Protein AF-A0A2D4K6D9-F1 (afdb_monomer_lite)

Sequence (149 aa):
YIEASKNKVSLASAAKQRVIDKTSALALLEAQVATGFIIDPITGKKFSVDESVISGLVDYEWKTRLLEAEKAVLGYLFSGKKLSVYQAVESRILERQKGKNILETQIATGGVIDPVRSVRIPPEIAVELGLLNNTMLKYLHEPSSNKKS

Secondary structure (DSSP, 8-state):
----------HHHHHHTTSS-HHHHHHHHHHHHTTT-EE-TTT--EE-HHHHHHTTSS-GGGHHHHHHHHHHHH-EEETTEEEPHHHHHHTTSS-HHHHHHHHHHHHHTTSEEETTTTEEE-HHHHHHTTSS-HHHHHHHHS-------

Structure (mmCIF, N/CA/C/O backbone):
data_AF-A0A2D4K6D9-F1
#
_entry.id   AF-A0A2D4K6D9-F1
#
loop_
_atom_site.group_PDB
_atom_site.id
_atom_site.type_symbol
_atom_site.label_atom_id
_atom_site.label_alt_id
_atom_site.label_comp_id
_atom_site.label_asym_id
_atom_site.label_entity_id
_atom_site.label_seq_id
_atom_site.pdbx_PDB_ins_code
_atom_site.Cartn_x
_atom_site.Cartn_y
_atom_site.Cartn_z
_atom_site.occupancy
_atom_site.B_iso_or_equiv
_atom_site.auth_seq_id
_atom_site.auth_comp_id
_atom_site.auth_asym_id
_atom_site.auth_atom_id
_atom_site.pdbx_PDB_model_num
ATOM 1 N N . TYR A 1 1 ? -9.256 -14.478 24.342 1.00 35.09 1 TYR A N 1
ATOM 2 C CA . TYR A 1 1 ? -10.255 -14.654 23.273 1.00 35.09 1 TYR A CA 1
ATOM 3 C C . TYR A 1 1 ? -11.241 -13.500 23.398 1.00 35.09 1 TYR A C 1
ATOM 5 O O . TYR A 1 1 ? -12.109 -13.558 24.257 1.00 35.09 1 TYR A O 1
ATOM 13 N N . ILE A 1 2 ? -11.022 -12.383 22.691 1.00 44.94 2 ILE A N 1
ATOM 14 C CA . ILE A 1 2 ? -11.953 -11.242 22.734 1.00 44.94 2 ILE A CA 1
ATOM 15 C C . ILE A 1 2 ? -12.915 -11.404 21.566 1.00 44.94 2 ILE A C 1
ATOM 17 O O . ILE A 1 2 ? -12.692 -10.905 20.471 1.00 44.94 2 ILE A O 1
ATOM 21 N N . GLU A 1 3 ? -13.987 -12.133 21.842 1.00 53.81 3 GLU A N 1
ATOM 22 C CA . GLU A 1 3 ? -15.247 -12.049 21.111 1.00 53.81 3 GLU A CA 1
ATOM 23 C C . GLU A 1 3 ? -16.203 -11.119 21.894 1.00 53.81 3 GLU A C 1
ATOM 25 O O . GLU A 1 3 ? -17.372 -11.421 22.108 1.00 53.81 3 GLU A O 1
ATOM 30 N N . ALA A 1 4 ? -15.690 -9.994 22.414 1.00 52.50 4 ALA A N 1
ATOM 31 C CA . ALA A 1 4 ? -16.487 -9.017 23.155 1.00 52.50 4 ALA A CA 1
ATOM 32 C C . ALA A 1 4 ? -16.847 -7.853 22.223 1.00 52.50 4 ALA A C 1
ATOM 34 O O . ALA A 1 4 ? -16.058 -6.938 21.998 1.00 52.50 4 ALA A O 1
ATOM 35 N N . SER A 1 5 ? -18.072 -7.929 21.702 1.00 52.38 5 SER A N 1
ATOM 36 C CA . SER A 1 5 ? -18.697 -7.101 20.665 1.00 52.38 5 SER A CA 1
ATOM 37 C C . SER A 1 5 ? -18.333 -7.513 19.234 1.00 52.38 5 SER A C 1
ATOM 39 O O . SER A 1 5 ? -17.192 -7.431 18.799 1.00 52.38 5 SER A O 1
ATOM 41 N N . LYS A 1 6 ? -19.342 -7.905 18.445 1.00 62.44 6 LYS A N 1
ATOM 42 C CA . LYS A 1 6 ? -19.251 -8.070 16.980 1.00 62.44 6 LYS A CA 1
ATOM 43 C C . LYS A 1 6 ? -19.061 -6.719 16.257 1.00 62.44 6 LYS A C 1
ATOM 45 O O . LYS A 1 6 ? -19.471 -6.560 15.109 1.00 62.44 6 LYS A O 1
ATOM 50 N N . ASN A 1 7 ? -18.485 -5.730 16.936 1.00 73.75 7 ASN A N 1
ATOM 51 C CA . ASN A 1 7 ? -18.316 -4.381 16.433 1.00 73.75 7 ASN A CA 1
ATOM 52 C C . ASN A 1 7 ? -16.987 -4.304 15.693 1.00 73.75 7 ASN A C 1
ATOM 54 O O . ASN A 1 7 ? -15.914 -4.477 16.268 1.00 73.75 7 ASN A O 1
ATOM 58 N N . LYS A 1 8 ? -17.066 -4.036 14.393 1.00 84.00 8 LYS A N 1
ATOM 59 C CA . LYS A 1 8 ? -15.894 -3.680 13.600 1.00 84.00 8 LYS A CA 1
ATOM 60 C C . LYS A 1 8 ? -15.375 -2.330 14.107 1.00 84.00 8 LYS A C 1
ATOM 62 O O . LYS A 1 8 ? -16.165 -1.438 14.385 1.00 84.00 8 LYS A O 1
ATOM 67 N N . VAL A 1 9 ? -14.066 -2.174 14.248 1.00 87.88 9 VAL A N 1
ATOM 68 C CA . VAL A 1 9 ? -13.425 -0.911 14.651 1.00 87.88 9 VAL A CA 1
ATOM 69 C C . VAL A 1 9 ? -12.196 -0.673 13.785 1.00 87.88 9 VAL A C 1
ATOM 71 O O . VAL A 1 9 ? -11.608 -1.630 13.279 1.00 87.88 9 VAL A O 1
ATOM 74 N N . SER A 1 10 ? -11.805 0.590 13.594 1.00 89.38 10 SER A N 1
ATOM 75 C CA . SER A 1 10 ? -10.572 0.918 12.870 1.00 89.38 10 SER A CA 1
ATOM 76 C C . SER A 1 10 ? -9.334 0.455 13.641 1.00 89.38 10 SER A C 1
ATOM 78 O O . SER A 1 10 ? -9.370 0.301 14.864 1.00 89.38 10 SER A O 1
ATOM 80 N N . LEU A 1 11 ? -8.214 0.271 12.937 1.00 90.25 11 LEU A N 1
ATOM 81 C CA . LEU A 1 11 ? -6.940 -0.109 13.560 1.00 90.25 11 LEU A CA 1
ATOM 82 C C . LEU A 1 11 ? -6.453 0.948 14.563 1.00 90.25 11 LEU A C 1
ATOM 84 O O . LEU A 1 11 ? -5.951 0.591 15.627 1.00 90.25 11 LEU A O 1
ATOM 88 N N . ALA A 1 12 ? -6.670 2.237 14.280 1.00 88.06 12 ALA A N 1
ATOM 89 C CA . ALA A 1 12 ? -6.352 3.318 15.213 1.00 88.06 12 ALA A CA 1
ATOM 90 C C . ALA A 1 12 ? -7.213 3.240 16.487 1.00 88.06 12 ALA A C 1
ATOM 92 O O . ALA A 1 12 ? -6.696 3.329 17.602 1.00 88.06 12 ALA A O 1
ATOM 93 N N . SER A 1 13 ? -8.521 2.997 16.351 1.00 89.31 13 SER A N 1
ATOM 94 C CA . SER A 1 13 ? -9.412 2.798 17.500 1.00 89.31 13 SER A CA 1
ATOM 95 C C . SER A 1 13 ? -9.050 1.546 18.301 1.00 89.31 13 SER A C 1
ATOM 97 O O . SER A 1 13 ? -9.013 1.605 19.529 1.00 89.31 13 SER A O 1
ATOM 99 N N . ALA A 1 14 ? -8.731 0.438 17.629 1.00 90.56 14 ALA A N 1
ATOM 100 C CA . ALA A 1 14 ? -8.299 -0.801 18.271 1.00 90.56 14 ALA A CA 1
ATOM 101 C C . ALA A 1 14 ? -6.995 -0.608 19.063 1.00 90.56 14 ALA A C 1
ATOM 103 O O . ALA A 1 14 ? -6.874 -1.112 20.181 1.00 90.56 14 ALA A O 1
ATOM 104 N N . ALA A 1 15 ? -6.054 0.179 18.531 1.00 90.88 15 ALA A N 1
ATOM 105 C CA . ALA A 1 15 ? -4.818 0.532 19.222 1.00 90.88 15 ALA A CA 1
ATOM 106 C C . ALA A 1 15 ? -5.070 1.400 20.467 1.00 90.88 15 ALA A C 1
ATOM 108 O O . ALA A 1 15 ? -4.513 1.133 21.533 1.00 90.88 15 ALA A O 1
ATOM 109 N N . LYS A 1 16 ? -5.960 2.401 20.378 1.00 89.44 16 LYS A N 1
ATOM 110 C CA . LYS 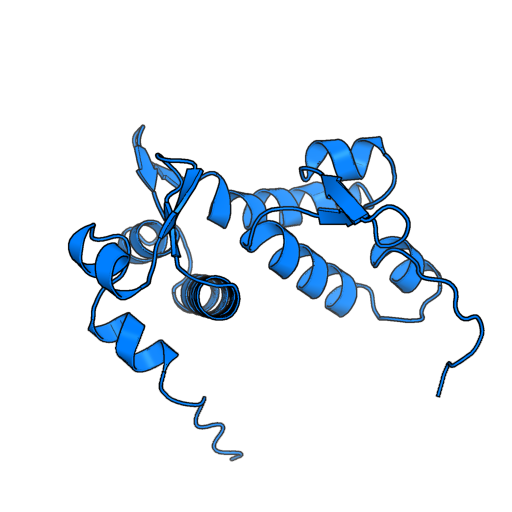A 1 16 ? -6.368 3.229 21.535 1.00 89.44 16 LYS A CA 1
ATOM 111 C C . LYS A 1 16 ? -7.021 2.398 22.639 1.00 89.44 16 LYS A C 1
ATOM 113 O O . LYS A 1 16 ? -6.757 2.625 23.816 1.00 89.44 16 LYS A O 1
ATOM 118 N N . GLN A 1 17 ? -7.829 1.413 22.255 1.00 90.94 17 GLN A N 1
ATOM 119 C CA . GLN A 1 17 ? -8.483 0.475 23.170 1.00 90.94 17 GLN A CA 1
ATOM 120 C C . GLN A 1 17 ? -7.550 -0.645 23.662 1.00 90.94 17 GLN A C 1
ATOM 122 O O . GLN A 1 17 ? -7.976 -1.481 24.454 1.00 90.94 17 GLN A O 1
ATOM 127 N N . ARG A 1 18 ? -6.282 -0.666 23.219 1.00 89.94 18 ARG A N 1
ATOM 128 C CA . ARG A 1 18 ? -5.274 -1.690 23.549 1.00 89.94 18 ARG A CA 1
ATOM 129 C C . ARG A 1 18 ? -5.684 -3.118 23.158 1.00 89.94 18 ARG A C 1
ATOM 131 O O . ARG A 1 18 ? -5.211 -4.080 23.755 1.00 89.94 18 ARG A O 1
ATOM 138 N N . VAL A 1 19 ? -6.543 -3.256 22.147 1.00 91.88 19 VAL A N 1
ATOM 139 C CA . VAL A 1 19 ? -6.920 -4.556 21.558 1.00 91.88 19 VAL A CA 1
ATOM 140 C C . VAL A 1 19 ? -5.781 -5.104 20.691 1.00 91.88 19 VAL A C 1
ATOM 142 O O . VAL A 1 19 ? -5.559 -6.309 20.634 1.00 91.88 19 VAL A O 1
ATOM 145 N N . ILE A 1 20 ? -5.043 -4.202 20.047 1.00 92.62 20 ILE A N 1
ATOM 146 C CA . ILE A 1 20 ? -3.805 -4.454 19.309 1.00 92.62 20 ILE A CA 1
ATOM 147 C C . ILE A 1 20 ? -2.771 -3.424 19.769 1.00 92.62 20 ILE A C 1
ATOM 149 O O . ILE A 1 20 ? -3.132 -2.311 20.161 1.00 92.62 20 ILE A O 1
ATOM 153 N N . ASP A 1 21 ? -1.488 -3.768 19.759 1.00 94.62 21 ASP A N 1
ATOM 154 C CA . ASP A 1 21 ? -0.449 -2.789 20.052 1.00 94.62 21 ASP A CA 1
ATOM 155 C C . ASP A 1 21 ? -0.299 -1.773 18.902 1.00 94.62 21 ASP A C 1
ATOM 157 O O . ASP A 1 21 ? -0.601 -2.055 17.738 1.00 94.62 21 ASP A O 1
ATOM 161 N N . LYS A 1 22 ? 0.179 -0.565 19.228 1.00 92.81 22 LYS A N 1
ATOM 162 C CA . LYS A 1 22 ? 0.334 0.521 18.246 1.00 92.81 22 LYS A CA 1
ATOM 163 C C . LYS A 1 22 ? 1.255 0.141 17.081 1.00 92.81 22 LYS A C 1
ATOM 165 O O . LYS A 1 22 ? 1.002 0.569 15.959 1.00 92.81 22 LYS A O 1
ATOM 170 N N . THR A 1 23 ? 2.302 -0.646 17.332 1.00 93.12 23 THR A N 1
ATOM 171 C CA . THR A 1 23 ? 3.284 -1.026 16.308 1.00 93.12 23 THR A CA 1
ATOM 172 C C . THR A 1 23 ? 2.653 -1.953 15.277 1.00 93.12 23 THR A C 1
ATOM 174 O O . THR A 1 23 ? 2.765 -1.697 14.079 1.00 93.12 23 THR A O 1
ATOM 177 N N . SER A 1 24 ? 1.930 -2.979 15.725 1.00 93.38 24 SER A N 1
ATOM 178 C CA . SER A 1 24 ? 1.213 -3.897 14.839 1.00 93.38 24 SER A CA 1
ATOM 179 C C . SER A 1 24 ? 0.082 -3.196 14.083 1.00 93.38 24 SER A C 1
ATOM 181 O O . SER A 1 24 ? -0.078 -3.415 12.884 1.00 93.38 24 SER A O 1
ATOM 183 N N . ALA A 1 25 ? -0.674 -2.308 14.741 1.00 94.25 25 ALA A N 1
ATOM 184 C CA . ALA A 1 25 ? -1.724 -1.528 14.081 1.00 94.25 25 ALA A CA 1
ATOM 185 C C . ALA A 1 25 ? -1.168 -0.656 12.946 1.00 94.25 25 ALA A C 1
ATOM 187 O O . ALA A 1 25 ? -1.728 -0.632 11.848 1.00 94.25 25 ALA A O 1
ATOM 188 N N . LEU A 1 26 ? -0.045 0.022 13.197 1.00 94.44 26 LEU A N 1
ATOM 189 C CA . LEU A 1 26 ? 0.625 0.840 12.197 1.00 94.44 26 LEU A CA 1
ATOM 190 C C . LEU A 1 26 ? 1.173 -0.007 11.044 1.00 94.44 26 LEU A C 1
ATOM 192 O O . LEU A 1 26 ? 0.963 0.357 9.893 1.00 94.44 26 LEU A O 1
ATOM 196 N N . ALA A 1 27 ? 1.802 -1.151 11.327 1.00 91.94 27 ALA A N 1
ATOM 197 C CA . ALA A 1 27 ? 2.310 -2.047 10.286 1.00 91.94 27 ALA A CA 1
ATOM 198 C C . ALA A 1 27 ? 1.190 -2.551 9.356 1.00 91.94 27 ALA A C 1
ATOM 200 O O . ALA A 1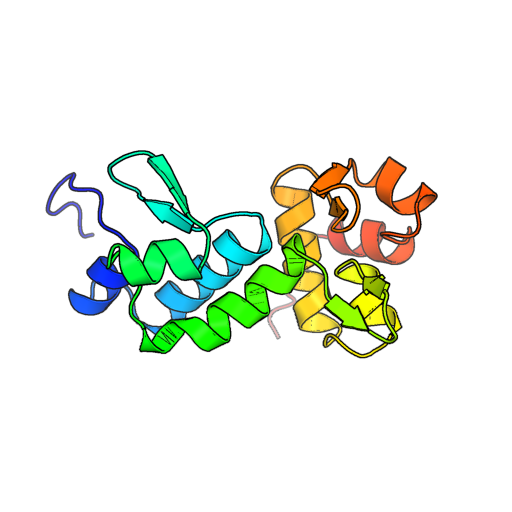 27 ? 1.362 -2.611 8.138 1.00 91.94 27 ALA A O 1
ATOM 201 N N . LEU A 1 28 ? 0.015 -2.863 9.913 1.00 93.19 28 LEU A N 1
ATOM 202 C CA . LEU A 1 28 ? -1.158 -3.259 9.131 1.00 93.19 28 LEU A CA 1
ATOM 203 C C . LEU A 1 28 ? -1.699 -2.106 8.270 1.00 93.19 28 LEU A C 1
ATOM 205 O O . LEU A 1 28 ? -2.059 -2.330 7.114 1.00 93.19 28 LEU A O 1
ATOM 209 N N . LEU A 1 29 ? -1.725 -0.875 8.794 1.00 95.19 29 LEU A N 1
ATOM 210 C CA . LEU A 1 29 ? -2.109 0.305 8.010 1.00 95.19 29 LEU A CA 1
ATOM 211 C C . LEU A 1 29 ? -1.098 0.610 6.897 1.00 95.19 29 LEU A C 1
ATOM 213 O O . LEU A 1 29 ? -1.508 0.886 5.773 1.00 95.19 29 LEU A O 1
ATOM 217 N N . GLU A 1 30 ? 0.205 0.513 7.174 1.00 94.25 30 GLU A N 1
ATOM 218 C CA . GLU A 1 30 ? 1.263 0.673 6.167 1.00 94.25 30 GLU A CA 1
ATOM 219 C C . GLU A 1 30 ? 1.086 -0.346 5.027 1.00 94.25 30 GLU A C 1
ATOM 221 O O . GLU A 1 30 ? 1.191 0.020 3.857 1.00 94.25 30 GLU A O 1
ATOM 226 N N . ALA A 1 31 ? 0.734 -1.599 5.340 1.00 91.88 31 ALA A N 1
ATOM 227 C CA . ALA A 1 31 ? 0.453 -2.629 4.337 1.00 91.88 31 ALA A CA 1
ATOM 228 C C . ALA A 1 31 ? -0.811 -2.336 3.501 1.00 91.88 31 ALA A C 1
ATOM 230 O O . ALA A 1 31 ? -0.805 -2.526 2.281 1.00 91.88 31 ALA A O 1
ATOM 231 N N . GLN A 1 32 ? -1.888 -1.839 4.122 1.00 93.50 32 GLN A N 1
ATOM 232 C CA . GLN A 1 32 ? -3.093 -1.416 3.394 1.00 93.50 32 GLN A CA 1
ATOM 233 C C . GLN A 1 32 ? -2.796 -0.260 2.436 1.00 93.50 32 GLN A C 1
ATOM 235 O O . GLN A 1 32 ? -3.129 -0.319 1.253 1.00 93.50 32 GLN A O 1
ATOM 240 N N . VAL A 1 33 ? -2.105 0.766 2.927 1.00 95.44 33 VAL A N 1
ATOM 241 C CA . VAL A 1 33 ? -1.727 1.929 2.125 1.00 95.44 33 VAL A CA 1
ATOM 242 C C . VAL A 1 33 ? -0.818 1.523 0.965 1.00 95.44 33 VAL A C 1
ATOM 244 O O . VAL A 1 33 ? -1.070 1.916 -0.170 1.00 95.44 33 VAL A O 1
ATOM 247 N N . ALA A 1 34 ? 0.179 0.666 1.205 1.00 92.94 34 ALA A N 1
ATOM 248 C CA . ALA A 1 34 ? 1.107 0.206 0.170 1.00 92.94 34 ALA A CA 1
ATOM 249 C C . ALA A 1 34 ? 0.451 -0.644 -0.941 1.00 92.94 34 ALA A C 1
ATOM 251 O O . ALA A 1 34 ? 1.084 -0.940 -1.960 1.00 92.94 34 ALA A O 1
ATOM 252 N N . THR A 1 35 ? -0.815 -1.035 -0.756 1.00 89.06 35 THR A N 1
ATOM 253 C CA . THR A 1 35 ? -1.613 -1.785 -1.735 1.00 89.06 35 THR A CA 1
ATOM 254 C C . THR A 1 35 ? -2.788 -1.000 -2.318 1.00 89.06 35 THR A C 1
ATOM 256 O O . THR A 1 35 ? -3.433 -1.494 -3.250 1.00 89.06 35 THR A O 1
ATOM 259 N N . GLY A 1 36 ? -3.044 0.219 -1.834 1.00 89.81 36 GLY A N 1
ATOM 260 C CA . GLY A 1 36 ? -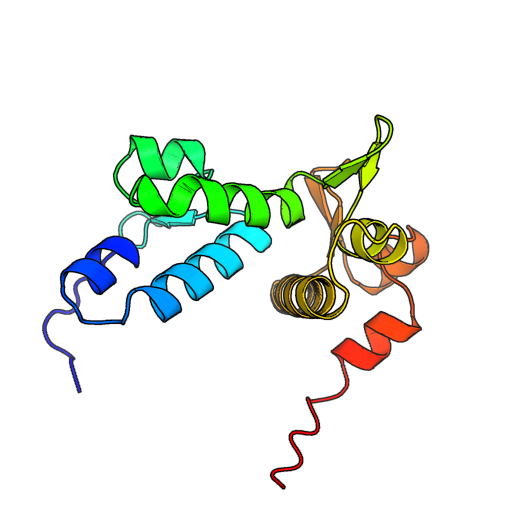4.012 1.133 -2.431 1.00 89.81 36 GLY A CA 1
ATOM 261 C C . GLY A 1 36 ? -4.533 2.194 -1.470 1.00 89.81 36 GLY A C 1
ATOM 262 O O . GLY A 1 36 ? -4.304 3.377 -1.683 1.00 89.81 36 GLY A O 1
ATOM 263 N N . PHE A 1 37 ? -5.291 1.773 -0.456 1.00 92.94 37 PHE A N 1
ATOM 264 C CA . PHE A 1 37 ? -6.136 2.672 0.332 1.00 92.94 37 PHE A CA 1
ATOM 265 C C . PHE A 1 37 ? -6.251 2.218 1.779 1.00 92.94 37 PHE A C 1
ATOM 267 O O . PHE A 1 37 ? -6.200 1.023 2.075 1.00 92.94 37 PHE A O 1
ATOM 274 N N . ILE A 1 38 ? -6.543 3.171 2.659 1.00 95.06 38 ILE A N 1
ATOM 275 C CA . ILE A 1 38 ? -7.048 2.877 3.998 1.00 95.06 38 ILE A CA 1
ATOM 276 C C . ILE A 1 38 ? -8.538 2.579 3.876 1.00 95.06 38 ILE A C 1
ATOM 278 O O . ILE A 1 38 ? -9.281 3.305 3.213 1.00 95.06 38 ILE A O 1
ATOM 282 N N . ILE A 1 39 ? -8.978 1.494 4.505 1.00 93.81 39 ILE A N 1
ATOM 283 C CA . ILE A 1 39 ? -10.368 1.044 4.440 1.00 93.81 39 ILE A CA 1
ATOM 284 C C . ILE A 1 39 ? -11.035 1.339 5.777 1.00 93.81 39 ILE A C 1
ATOM 286 O O . ILE A 1 39 ? -10.571 0.876 6.819 1.00 93.81 39 ILE A O 1
ATOM 290 N N . ASP A 1 40 ? -12.151 2.064 5.747 1.00 93.00 40 ASP A N 1
ATOM 291 C CA . ASP A 1 40 ? -13.040 2.146 6.902 1.00 93.00 40 ASP A CA 1
ATOM 292 C C . ASP A 1 40 ? -13.750 0.792 7.080 1.00 93.00 40 ASP A C 1
ATOM 294 O O . ASP A 1 40 ? -14.531 0.386 6.213 1.00 93.00 40 ASP A O 1
ATOM 298 N N . PRO A 1 41 ? -13.516 0.069 8.187 1.00 89.88 41 PRO A N 1
ATOM 299 C CA . PRO A 1 41 ? -14.083 -1.260 8.378 1.00 89.88 41 PRO A CA 1
ATOM 300 C C . PRO A 1 41 ? -15.599 -1.248 8.628 1.00 89.88 41 PRO A C 1
ATOM 302 O O . PRO A 1 41 ? -16.229 -2.304 8.517 1.00 89.88 41 PRO A O 1
ATOM 305 N N . ILE A 1 42 ? -16.194 -0.095 8.961 1.00 88.50 42 ILE A N 1
ATOM 306 C CA . ILE A 1 42 ? -17.645 0.053 9.127 1.00 88.50 42 ILE A CA 1
ATOM 307 C C . ILE A 1 42 ? -18.323 0.186 7.767 1.00 88.50 42 ILE A C 1
ATOM 309 O O . ILE A 1 42 ? -19.247 -0.565 7.458 1.00 88.50 42 ILE A O 1
ATOM 313 N N . THR A 1 43 ? -17.871 1.148 6.960 1.00 91.12 43 THR A N 1
ATOM 314 C CA . THR A 1 43 ? -18.552 1.530 5.714 1.00 91.12 43 THR A CA 1
ATOM 315 C C . THR A 1 43 ? -17.989 0.845 4.470 1.00 91.12 43 THR A C 1
ATOM 317 O O . THR A 1 43 ? -18.628 0.866 3.421 1.00 91.12 43 THR A O 1
ATOM 320 N N . GLY A 1 44 ? -16.788 0.266 4.554 1.00 91.94 44 GLY A N 1
ATOM 321 C CA . GLY A 1 44 ? -16.047 -0.270 3.411 1.00 91.94 44 GLY A CA 1
ATOM 322 C C . GLY A 1 44 ? -15.494 0.803 2.468 1.00 91.94 44 GLY A C 1
ATOM 323 O O . GLY A 1 44 ? -14.906 0.465 1.438 1.00 91.94 44 GLY A O 1
ATOM 324 N N . LYS A 1 45 ? -15.674 2.092 2.790 1.00 94.94 45 LYS A N 1
ATOM 325 C CA . LYS A 1 45 ? -15.145 3.198 1.991 1.00 94.94 45 LYS A CA 1
ATOM 326 C C . LYS A 1 45 ? -13.618 3.198 2.023 1.00 94.94 45 LYS A C 1
ATOM 328 O O . LYS A 1 45 ? -12.999 2.841 3.026 1.00 94.94 45 LYS A O 1
ATOM 333 N N . LYS A 1 46 ? -13.036 3.603 0.899 1.00 95.19 46 LYS A N 1
ATOM 334 C CA . LYS A 1 46 ? -11.594 3.694 0.673 1.00 95.19 46 LYS A CA 1
ATOM 335 C C . LYS A 1 46 ? -11.170 5.152 0.766 1.00 95.19 46 LYS A C 1
ATOM 337 O O . LYS A 1 46 ? -11.835 6.004 0.186 1.00 95.19 46 LYS A O 1
ATOM 342 N N . PHE A 1 47 ? -10.077 5.400 1.469 1.00 95.94 47 PHE A N 1
ATOM 343 C CA . PHE A 1 47 ? -9.536 6.727 1.723 1.00 95.94 47 PHE A CA 1
ATOM 344 C C . PHE A 1 47 ? -8.054 6.756 1.352 1.00 95.94 47 PHE A C 1
ATOM 346 O O . PHE A 1 47 ? -7.328 5.785 1.597 1.00 95.94 47 PHE A O 1
ATOM 353 N N . SER A 1 48 ? -7.606 7.876 0.792 1.00 95.19 48 SER A N 1
ATOM 354 C CA . SER A 1 48 ? -6.185 8.239 0.798 1.00 95.19 48 SER A CA 1
ATOM 355 C C . SER A 1 48 ? -5.696 8.483 2.230 1.00 95.19 48 SER A C 1
ATOM 357 O O . SER A 1 48 ? -6.495 8.620 3.168 1.00 95.19 48 SER A O 1
ATOM 359 N N . VAL A 1 49 ? -4.376 8.566 2.418 1.00 96.38 49 VAL A N 1
ATOM 360 C CA . VAL A 1 49 ? -3.808 8.866 3.740 1.00 96.38 49 VAL A CA 1
ATOM 361 C C . VAL A 1 49 ? -4.322 10.203 4.269 1.00 96.38 49 VAL A C 1
ATOM 363 O O . VAL A 1 49 ? -4.780 10.267 5.412 1.00 96.38 49 VAL A O 1
ATOM 366 N N . ASP A 1 50 ? -4.322 11.250 3.444 1.00 96.38 50 ASP A N 1
ATOM 367 C CA . ASP A 1 50 ? -4.794 12.575 3.849 1.00 96.38 50 ASP A CA 1
ATOM 368 C C . ASP A 1 50 ? -6.272 12.572 4.257 1.00 96.38 50 ASP A C 1
ATOM 370 O O . ASP A 1 50 ? -6.617 13.071 5.332 1.00 96.38 50 ASP A O 1
ATOM 374 N N . GLU A 1 51 ? -7.142 11.960 3.451 1.00 96.50 51 GLU A N 1
ATOM 375 C CA . GLU A 1 51 ? -8.575 11.901 3.756 1.00 96.50 51 GLU A CA 1
ATOM 376 C C . GLU A 1 51 ? -8.852 11.109 5.039 1.00 96.50 51 GLU A C 1
ATOM 378 O O . GLU A 1 51 ? -9.701 11.512 5.831 1.00 96.50 51 GLU A O 1
ATOM 383 N N . SER A 1 52 ? -8.109 10.022 5.280 1.00 96.25 52 SER A N 1
ATOM 384 C CA . SER A 1 52 ? -8.275 9.196 6.483 1.00 96.25 52 SER A CA 1
ATOM 385 C C . SER A 1 52 ? -7.928 9.942 7.777 1.00 96.25 52 SER A C 1
ATOM 387 O O . SER A 1 52 ? -8.528 9.694 8.825 1.00 96.25 52 SER A O 1
ATOM 389 N N . VAL A 1 53 ? -6.972 10.873 7.709 1.00 95.88 53 VAL A N 1
ATOM 390 C CA . VAL A 1 53 ? -6.584 11.718 8.843 1.00 95.88 53 VAL A CA 1
ATOM 391 C C . VAL A 1 53 ? -7.638 12.799 9.067 1.00 95.88 53 VAL A C 1
ATOM 393 O O . VAL A 1 53 ? -8.056 13.019 10.202 1.00 95.88 53 VAL A O 1
ATOM 396 N N . ILE A 1 54 ? -8.123 13.431 7.993 1.00 96.12 54 ILE A N 1
ATOM 397 C CA . ILE A 1 54 ? -9.195 14.438 8.057 1.00 96.12 54 ILE A CA 1
ATOM 398 C C . ILE A 1 54 ? -10.486 13.831 8.624 1.00 96.12 54 ILE A C 1
ATOM 400 O O . ILE A 1 54 ? -11.163 14.465 9.431 1.00 96.12 54 ILE A O 1
ATOM 404 N N . SER A 1 55 ? -10.817 12.593 8.248 1.00 92.94 55 SER A N 1
ATOM 405 C CA . SER A 1 55 ? -12.008 11.890 8.733 1.00 92.94 55 SER A CA 1
ATOM 406 C C . SER A 1 55 ? -11.848 11.291 10.136 1.00 92.94 55 SER A C 1
ATOM 408 O O . SER A 1 55 ? -12.780 10.659 10.632 1.00 92.94 55 SER A O 1
ATOM 410 N N . GLY A 1 56 ? -10.671 11.417 10.760 1.00 91.94 56 GLY A N 1
ATOM 411 C CA . GLY A 1 56 ? -10.364 10.839 12.071 1.00 91.94 56 GLY A CA 1
ATOM 412 C C . GLY A 1 56 ? -10.269 9.308 12.094 1.00 91.94 56 GLY A C 1
ATOM 413 O O . GLY A 1 56 ? -10.282 8.712 13.171 1.00 91.94 56 GLY A O 1
ATOM 414 N N . LEU A 1 57 ? -10.178 8.658 10.927 1.00 93.75 57 LEU A N 1
ATOM 415 C CA . LEU A 1 57 ? -10.015 7.204 10.823 1.00 93.75 57 LEU A CA 1
ATOM 416 C C . LEU A 1 57 ? -8.611 6.769 11.265 1.00 93.75 57 LEU A C 1
ATOM 418 O O . LEU A 1 57 ? -8.442 5.674 11.811 1.00 93.75 57 LEU A O 1
ATOM 422 N N . VAL A 1 58 ? -7.627 7.642 11.045 1.00 94.75 58 VAL A N 1
ATOM 423 C CA . VAL A 1 58 ? -6.223 7.463 11.409 1.00 94.75 58 VAL A CA 1
ATOM 424 C C . VAL A 1 58 ? -5.718 8.666 12.197 1.00 94.75 58 VAL A C 1
ATOM 426 O O . VAL A 1 58 ? -6.069 9.810 11.914 1.00 94.75 58 VAL A O 1
ATOM 429 N N . ASP A 1 59 ? -4.860 8.403 13.181 1.00 93.62 59 ASP A N 1
ATOM 430 C CA . ASP A 1 59 ? -4.245 9.455 13.983 1.00 93.62 59 ASP A CA 1
ATOM 431 C C . ASP A 1 59 ? -3.176 10.224 13.193 1.00 93.62 59 ASP A C 1
ATOM 433 O O . ASP A 1 59 ? -2.341 9.640 12.499 1.00 93.62 59 ASP A O 1
ATOM 437 N N . TYR A 1 60 ? -3.148 11.549 13.368 1.00 94.88 60 TYR A N 1
ATOM 438 C CA . TYR A 1 60 ? -2.179 12.436 12.713 1.00 94.88 60 TYR A CA 1
ATOM 439 C C . TYR A 1 60 ? -0.718 12.024 12.976 1.00 94.88 60 TYR A C 1
ATOM 441 O O . TYR A 1 60 ? 0.129 12.193 12.100 1.00 94.88 60 TYR A O 1
ATOM 449 N N . GLU A 1 61 ? -0.421 11.421 14.138 1.00 95.06 61 GLU A N 1
ATOM 450 C CA . GLU A 1 61 ? 0.923 10.918 14.475 1.00 95.06 61 GLU A CA 1
ATOM 451 C C . GLU A 1 61 ? 1.468 9.893 13.466 1.00 95.06 61 GLU A C 1
ATOM 453 O O . GLU A 1 61 ? 2.682 9.774 13.305 1.00 95.06 61 GLU A O 1
ATOM 458 N N . TRP A 1 62 ? 0.601 9.164 12.757 1.00 95.38 62 TRP A N 1
ATOM 459 C CA . TRP A 1 62 ? 1.013 8.141 11.791 1.00 95.38 62 TRP A CA 1
ATOM 460 C C . TRP A 1 62 ? 1.107 8.666 10.361 1.00 95.38 62 TRP A C 1
ATOM 462 O O . TRP A 1 62 ? 1.686 7.992 9.507 1.00 95.38 62 TRP A O 1
ATOM 472 N N . LYS A 1 63 ? 0.601 9.879 10.099 1.00 96.12 63 LYS A N 1
ATOM 473 C CA . LYS A 1 63 ? 0.478 10.457 8.756 1.00 96.12 63 LYS A CA 1
ATOM 474 C C . LYS A 1 63 ? 1.773 10.357 7.955 1.00 96.12 63 LYS A C 1
ATOM 476 O O . LYS A 1 63 ? 1.762 9.828 6.852 1.00 96.12 63 LYS A O 1
ATOM 481 N N . THR A 1 64 ? 2.896 10.803 8.517 1.00 96.62 64 THR A N 1
ATOM 482 C CA . THR A 1 64 ? 4.190 10.801 7.815 1.00 96.62 64 THR A CA 1
ATOM 483 C C . THR A 1 64 ? 4.605 9.400 7.378 1.00 96.62 64 THR A C 1
ATOM 485 O O . THR A 1 64 ? 5.001 9.200 6.235 1.00 96.62 64 THR A O 1
ATOM 488 N N . ARG A 1 65 ? 4.478 8.406 8.263 1.00 95.06 65 ARG A N 1
ATOM 489 C CA . ARG A 1 65 ? 4.844 7.019 7.945 1.00 95.06 65 ARG A CA 1
ATOM 490 C C . ARG A 1 65 ? 3.923 6.405 6.895 1.00 95.06 65 ARG A C 1
ATOM 492 O O . ARG A 1 65 ? 4.391 5.684 6.019 1.00 95.06 65 ARG A O 1
ATOM 499 N N . LEU A 1 66 ? 2.637 6.735 6.946 1.00 96.31 66 LEU A N 1
ATOM 500 C CA . LEU A 1 66 ? 1.665 6.261 5.968 1.00 96.31 66 LEU A CA 1
ATOM 501 C C . LEU A 1 66 ? 1.857 6.922 4.600 1.00 96.31 66 LEU A C 1
ATOM 503 O O . LEU A 1 66 ? 1.823 6.217 3.600 1.00 96.31 66 LEU A O 1
ATOM 507 N N . LEU A 1 67 ? 2.169 8.219 4.532 1.00 95.62 67 LEU A N 1
ATOM 508 C CA . LEU A 1 67 ? 2.530 8.882 3.271 1.00 95.62 67 LEU A CA 1
ATOM 509 C C . LEU A 1 67 ? 3.776 8.250 2.632 1.00 95.62 67 LEU A C 1
ATOM 511 O O . LEU A 1 67 ? 3.843 8.096 1.414 1.00 95.62 67 LEU A O 1
ATOM 515 N N . GLU A 1 68 ? 4.753 7.818 3.437 1.00 94.69 68 GLU A N 1
ATOM 516 C CA . GLU A 1 68 ? 5.900 7.056 2.926 1.00 94.69 68 GLU A CA 1
ATOM 517 C C . GLU A 1 68 ? 5.499 5.689 2.350 1.00 94.69 68 GLU A C 1
ATOM 519 O O . GLU A 1 68 ? 6.096 5.241 1.368 1.00 94.69 68 GLU A O 1
ATOM 524 N N . ALA A 1 69 ? 4.498 5.021 2.929 1.00 94.31 69 ALA A N 1
ATOM 525 C CA . ALA A 1 69 ? 3.947 3.784 2.379 1.00 94.31 69 ALA A CA 1
ATOM 526 C C . ALA A 1 69 ? 3.127 4.033 1.098 1.00 94.31 69 ALA A C 1
ATOM 528 O O . ALA A 1 69 ? 3.192 3.233 0.167 1.00 94.31 69 ALA A O 1
ATOM 529 N N . GLU A 1 70 ? 2.413 5.159 1.007 1.00 95.44 70 GLU A N 1
ATOM 530 C CA . GLU A 1 70 ? 1.528 5.507 -0.119 1.00 95.44 70 GLU A CA 1
ATOM 531 C C . GLU A 1 70 ? 2.302 5.696 -1.431 1.00 95.44 70 GLU A C 1
ATOM 533 O O . GLU A 1 70 ? 1.793 5.416 -2.520 1.00 95.44 70 GLU A O 1
ATOM 538 N N . LYS A 1 71 ? 3.591 6.049 -1.339 1.00 95.81 71 LYS A N 1
ATOM 539 C CA . LYS A 1 71 ? 4.518 6.082 -2.483 1.00 95.81 71 LYS A CA 1
ATOM 540 C C . LYS A 1 71 ? 4.617 4.745 -3.222 1.00 95.81 71 LYS A C 1
ATOM 542 O O . LYS A 1 71 ? 4.906 4.747 -4.415 1.00 95.81 71 LYS A O 1
ATOM 547 N N . ALA A 1 72 ? 4.340 3.615 -2.568 1.00 95.62 72 ALA A N 1
ATOM 548 C CA . ALA A 1 72 ? 4.293 2.312 -3.235 1.00 95.62 72 ALA A CA 1
ATOM 549 C C . ALA A 1 72 ? 3.173 2.206 -4.288 1.00 95.62 72 ALA A C 1
ATOM 551 O O . ALA A 1 72 ? 3.254 1.359 -5.179 1.00 95.62 72 ALA A O 1
ATOM 552 N N . VAL A 1 73 ? 2.153 3.065 -4.189 1.00 94.50 73 VAL A N 1
ATOM 553 C CA . VAL A 1 73 ? 1.011 3.143 -5.107 1.00 94.50 73 VAL A CA 1
ATOM 554 C C . VAL A 1 73 ? 1.118 4.372 -6.010 1.00 94.50 73 VAL A C 1
ATOM 556 O O . VAL A 1 73 ? 0.933 4.268 -7.219 1.00 94.50 73 VAL A O 1
ATOM 559 N N . LEU A 1 74 ? 1.448 5.536 -5.438 1.00 94.88 74 LEU A N 1
ATOM 560 C CA . LEU A 1 74 ? 1.519 6.813 -6.166 1.00 94.88 74 LEU A CA 1
ATOM 561 C C . LEU A 1 74 ? 2.828 7.010 -6.948 1.00 94.88 74 LEU A C 1
ATOM 563 O O . LEU A 1 74 ? 2.903 7.868 -7.835 1.00 94.88 74 LEU A O 1
ATOM 567 N N . GLY A 1 75 ? 3.843 6.207 -6.632 1.00 96.19 75 GLY A N 1
ATOM 568 C CA . GLY A 1 75 ? 5.169 6.224 -7.230 1.00 96.19 75 GLY A CA 1
ATOM 569 C C . GLY A 1 75 ? 6.195 7.002 -6.411 1.00 96.19 75 GLY A C 1
ATOM 570 O O . GLY A 1 75 ? 5.905 8.031 -5.800 1.00 96.19 75 GLY A O 1
ATOM 571 N N . TYR A 1 76 ? 7.438 6.530 -6.455 1.00 96.25 76 TYR A N 1
ATOM 572 C CA . TYR A 1 76 ? 8.585 7.227 -5.882 1.00 96.25 76 TYR A CA 1
ATOM 573 C C . TYR A 1 76 ? 9.083 8.269 -6.882 1.00 96.25 76 TYR A C 1
ATOM 575 O O . TYR A 1 76 ? 9.531 7.918 -7.974 1.00 96.25 76 TYR A O 1
ATOM 583 N N . LEU A 1 77 ? 8.988 9.552 -6.529 1.00 94.81 77 LEU A N 1
ATOM 584 C CA . LEU A 1 77 ? 9.481 10.630 -7.382 1.00 94.81 77 LEU A CA 1
ATOM 585 C C . LEU A 1 77 ? 11.007 10.709 -7.327 1.00 94.81 77 LEU A C 1
ATOM 587 O O . LEU A 1 77 ? 11.587 10.962 -6.274 1.00 94.81 77 LEU A O 1
ATOM 591 N N . PHE A 1 78 ? 11.646 10.530 -8.479 1.00 94.12 78 PHE A N 1
ATOM 592 C CA . PHE A 1 78 ? 13.092 10.633 -8.627 1.00 94.12 78 PHE A CA 1
ATOM 593 C C . PHE A 1 78 ? 13.456 11.196 -9.992 1.00 94.12 78 PHE A C 1
ATOM 595 O O . PHE A 1 78 ? 13.039 10.666 -11.023 1.00 94.12 78 PHE A O 1
ATOM 602 N N . SER A 1 79 ? 14.223 12.288 -10.002 1.00 92.94 79 SER A N 1
ATOM 603 C CA . SER A 1 79 ? 14.674 12.957 -11.232 1.00 92.94 79 SER A CA 1
ATOM 604 C C . SER A 1 79 ? 13.530 13.227 -12.225 1.00 92.94 79 SER A C 1
ATOM 606 O O . SER A 1 79 ? 13.640 12.947 -13.417 1.00 92.94 79 SER A O 1
ATOM 608 N N . GLY A 1 80 ? 12.393 13.715 -11.711 1.00 92.94 80 GLY A N 1
ATOM 609 C CA . GLY A 1 80 ? 11.195 14.034 -12.500 1.00 92.94 80 GLY A CA 1
ATOM 610 C C . GLY A 1 80 ? 10.364 12.828 -12.959 1.00 92.94 80 GLY A C 1
ATOM 611 O O . GLY A 1 80 ? 9.360 13.016 -13.641 1.00 92.94 80 GLY A O 1
ATOM 612 N N . LYS A 1 81 ? 10.741 11.597 -12.591 1.00 93.56 81 LYS A N 1
ATOM 613 C CA . LYS A 1 81 ? 10.019 10.367 -12.946 1.00 93.56 81 LYS A CA 1
ATOM 614 C C . LYS A 1 81 ? 9.319 9.770 -11.730 1.00 93.56 81 LYS A C 1
ATOM 616 O O . LYS A 1 81 ? 9.850 9.824 -10.624 1.00 93.56 81 LYS A O 1
ATOM 621 N N . LYS A 1 82 ? 8.152 9.161 -11.949 1.00 96.31 82 LYS A N 1
ATOM 622 C CA . LYS A 1 82 ? 7.492 8.287 -10.970 1.00 96.31 82 LYS A CA 1
ATOM 623 C C . LYS A 1 82 ? 7.988 6.862 -11.170 1.00 96.31 82 LYS A C 1
ATOM 625 O O . LYS A 1 82 ? 7.773 6.285 -12.232 1.00 96.31 82 LYS A O 1
ATOM 630 N N . LEU A 1 83 ? 8.649 6.316 -10.161 1.00 97.56 83 LEU A N 1
ATOM 631 C CA . LEU A 1 83 ? 9.166 4.954 -10.169 1.00 97.56 83 LEU A CA 1
ATOM 632 C C . LEU A 1 83 ? 8.210 4.016 -9.430 1.00 97.56 83 LEU A C 1
ATOM 634 O O . LEU A 1 83 ? 7.671 4.374 -8.381 1.00 97.56 83 LEU A O 1
ATOM 638 N N . SER A 1 84 ? 8.035 2.805 -9.958 1.00 97.25 84 SER A N 1
ATOM 639 C CA . SER A 1 84 ? 7.417 1.693 -9.221 1.00 97.25 84 SER A CA 1
ATOM 640 C C . SER A 1 84 ? 8.281 1.263 -8.029 1.00 97.25 84 SER A C 1
ATOM 642 O O . SER A 1 84 ? 9.444 1.654 -7.911 1.00 97.25 84 SER A O 1
ATOM 644 N N . VAL A 1 85 ? 7.733 0.413 -7.154 1.00 96.75 85 VAL A N 1
ATOM 645 C CA . VAL A 1 85 ? 8.461 -0.143 -5.997 1.00 96.75 85 VAL A CA 1
ATOM 646 C C . VAL A 1 85 ? 9.754 -0.836 -6.434 1.00 96.75 85 VAL A C 1
ATOM 648 O O . VAL A 1 85 ? 10.814 -0.560 -5.877 1.00 96.75 85 VAL A O 1
ATOM 651 N N . TYR A 1 86 ? 9.688 -1.688 -7.461 1.00 96.38 86 TYR A N 1
ATOM 652 C CA . TYR A 1 86 ? 10.861 -2.381 -8.000 1.00 96.38 86 TYR A CA 1
ATOM 653 C C . TYR A 1 86 ? 11.920 -1.395 -8.507 1.00 96.38 86 TYR A C 1
ATOM 655 O O . TYR A 1 86 ? 13.079 -1.456 -8.105 1.00 96.38 86 TYR A O 1
ATOM 663 N N . GLN A 1 87 ? 11.518 -0.423 -9.327 1.00 96.75 87 GLN A N 1
ATOM 664 C CA . GLN A 1 87 ? 12.439 0.575 -9.877 1.00 96.75 87 GLN A CA 1
ATOM 665 C C . GLN A 1 87 ? 13.063 1.465 -8.791 1.00 96.75 87 GLN A C 1
ATOM 667 O O . GLN A 1 87 ? 14.217 1.880 -8.921 1.00 96.75 87 GLN A O 1
ATOM 672 N N . ALA A 1 88 ? 12.333 1.743 -7.708 1.00 97.12 88 ALA A N 1
ATOM 673 C CA . ALA A 1 88 ? 12.853 2.471 -6.557 1.00 97.12 88 ALA A CA 1
ATOM 674 C C . ALA A 1 88 ? 13.904 1.662 -5.778 1.00 97.12 88 ALA A C 1
ATOM 676 O O . ALA A 1 88 ? 14.876 2.250 -5.297 1.00 97.12 88 ALA A O 1
ATOM 677 N N . VAL A 1 89 ? 13.750 0.333 -5.690 1.00 95.50 89 VAL A N 1
ATOM 678 C CA . VAL A 1 89 ? 14.783 -0.560 -5.133 1.00 95.50 89 VAL A CA 1
ATOM 679 C C . VAL A 1 89 ? 16.031 -0.552 -6.012 1.00 95.50 89 VAL A C 1
ATOM 681 O O . VAL A 1 89 ? 17.127 -0.328 -5.501 1.00 95.50 89 VAL A O 1
ATOM 684 N N . GLU A 1 90 ? 15.875 -0.714 -7.328 1.00 94.81 90 GLU A N 1
ATOM 685 C CA . GLU A 1 90 ? 17.006 -0.708 -8.269 1.00 94.81 90 GLU A CA 1
ATOM 686 C C . GLU A 1 90 ? 17.757 0.632 -8.254 1.00 94.81 90 GLU A C 1
ATOM 688 O O . GLU A 1 90 ? 18.983 0.680 -8.355 1.00 94.81 90 GLU A O 1
ATOM 693 N N . SER A 1 91 ? 17.029 1.729 -8.034 1.00 95.75 91 SER A N 1
ATOM 694 C CA . SER A 1 91 ? 17.589 3.080 -7.907 1.00 95.75 91 SER A CA 1
ATOM 695 C C . SER A 1 91 ? 18.116 3.401 -6.499 1.00 95.75 91 SER A C 1
ATOM 697 O O . SER A 1 91 ? 18.549 4.526 -6.260 1.00 95.75 91 SER A O 1
ATOM 699 N N . ARG A 1 92 ? 18.084 2.442 -5.557 1.00 94.75 92 ARG A N 1
ATOM 700 C CA . ARG A 1 92 ? 18.515 2.586 -4.147 1.00 94.75 92 ARG A CA 1
ATOM 701 C C . ARG A 1 92 ? 17.785 3.675 -3.352 1.00 94.75 92 ARG A C 1
ATOM 703 O O . ARG A 1 92 ? 18.286 4.146 -2.335 1.00 94.75 92 ARG A O 1
ATOM 710 N N . ILE A 1 93 ? 16.597 4.061 -3.801 1.00 95.12 93 ILE A N 1
ATOM 711 C CA . ILE A 1 93 ? 15.721 5.020 -3.111 1.00 95.12 93 ILE A CA 1
ATOM 712 C C . ILE A 1 93 ? 14.918 4.298 -2.030 1.00 95.12 93 ILE A C 1
ATOM 714 O O . ILE A 1 93 ? 14.596 4.872 -0.993 1.00 95.12 93 ILE A O 1
ATOM 718 N N . LEU A 1 94 ? 14.602 3.027 -2.282 1.00 93.94 94 LEU A N 1
ATOM 719 C CA . LEU A 1 94 ? 13.910 2.152 -1.354 1.00 93.94 94 LEU A CA 1
ATOM 720 C C . LEU A 1 94 ? 14.832 1.010 -0.932 1.00 93.94 94 LEU A C 1
ATOM 722 O O . LEU A 1 94 ? 15.451 0.348 -1.764 1.00 93.94 94 LEU A O 1
ATOM 726 N N . GLU A 1 95 ? 14.896 0.756 0.372 1.00 93.69 95 GLU A N 1
ATOM 727 C CA . GLU A 1 95 ? 15.641 -0.373 0.917 1.00 93.69 95 GLU A CA 1
ATOM 728 C C . GLU A 1 95 ? 15.133 -1.700 0.330 1.00 93.69 95 GLU A C 1
ATOM 730 O O . GLU A 1 95 ? 13.926 -1.951 0.267 1.00 93.69 95 GLU A O 1
ATOM 735 N N . ARG A 1 96 ? 16.062 -2.581 -0.057 1.00 90.69 96 ARG A N 1
ATOM 736 C CA . ARG A 1 96 ? 15.757 -3.848 -0.733 1.00 90.69 96 ARG A CA 1
ATOM 737 C C . ARG A 1 96 ? 14.773 -4.729 0.042 1.00 90.69 96 ARG A C 1
ATOM 739 O O . ARG A 1 96 ? 13.848 -5.259 -0.568 1.00 90.69 96 ARG A O 1
ATOM 746 N N . GLN A 1 97 ? 14.940 -4.877 1.361 1.00 89.12 97 GLN A N 1
ATOM 747 C CA . GLN A 1 97 ? 14.049 -5.720 2.168 1.00 89.12 97 GLN A CA 1
ATOM 748 C C . GLN A 1 97 ? 12.639 -5.124 2.260 1.00 89.12 97 GLN A C 1
ATOM 750 O O . GLN A 1 97 ? 11.654 -5.837 2.076 1.00 89.12 97 GLN A O 1
ATOM 755 N N . LYS A 1 98 ? 12.532 -3.807 2.469 1.00 89.75 98 LYS A N 1
ATOM 756 C CA . LYS A 1 98 ? 11.244 -3.105 2.484 1.00 89.75 98 LYS A CA 1
ATOM 757 C C . LYS A 1 98 ? 10.530 -3.218 1.136 1.00 89.75 98 LYS A C 1
ATOM 759 O O . LYS A 1 98 ? 9.350 -3.555 1.097 1.00 89.75 98 LYS A O 1
ATOM 764 N N . GLY A 1 99 ? 11.245 -2.989 0.034 1.00 92.69 99 GLY 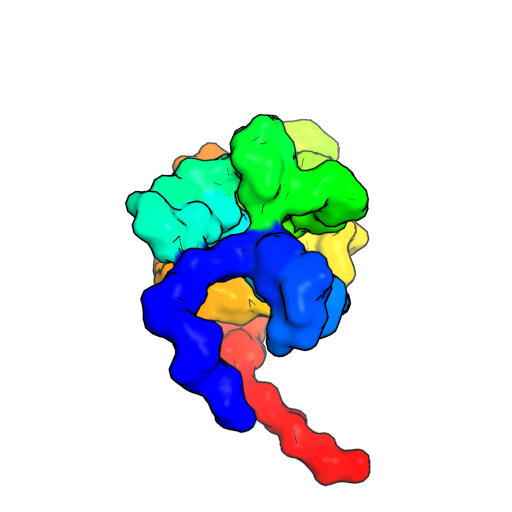A N 1
ATOM 765 C CA . GLY A 1 99 ? 10.693 -3.130 -1.312 1.00 92.69 99 GLY A CA 1
ATOM 766 C C . GLY A 1 99 ? 10.242 -4.555 -1.630 1.00 92.69 99 GLY A C 1
ATOM 767 O O . GLY A 1 99 ? 9.180 -4.730 -2.221 1.00 92.69 99 GLY A O 1
ATOM 768 N N . LYS A 1 100 ? 10.985 -5.571 -1.168 1.00 90.06 100 LYS A N 1
ATOM 769 C CA . LYS A 1 100 ? 10.573 -6.977 -1.274 1.00 90.06 100 LYS A CA 1
ATOM 770 C C . LYS A 1 100 ? 9.227 -7.220 -0.584 1.00 90.06 100 LYS A C 1
ATOM 772 O O . LYS A 1 100 ? 8.309 -7.688 -1.244 1.00 90.06 100 LYS A O 1
ATOM 777 N N . ASN A 1 101 ? 9.085 -6.839 0.687 1.00 89.38 101 ASN A N 1
ATOM 778 C CA . ASN A 1 101 ? 7.848 -7.063 1.449 1.00 89.38 101 ASN A CA 1
ATOM 779 C C . ASN A 1 101 ? 6.632 -6.369 0.801 1.00 89.38 101 ASN A C 1
ATOM 781 O O . ASN A 1 101 ? 5.528 -6.915 0.762 1.00 89.38 101 ASN A O 1
ATOM 785 N N . ILE A 1 102 ? 6.829 -5.160 0.264 1.00 92.81 102 ILE A N 1
ATOM 786 C CA . ILE A 1 102 ? 5.774 -4.434 -0.457 1.00 92.81 102 ILE A CA 1
ATOM 787 C C . ILE A 1 102 ? 5.376 -5.193 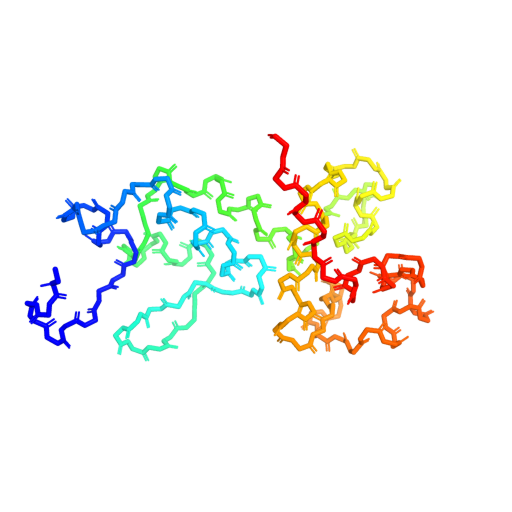-1.729 1.00 92.81 102 ILE A C 1
ATOM 789 O O . ILE A 1 102 ? 4.185 -5.383 -1.972 1.00 92.81 102 ILE A O 1
ATOM 793 N N . LEU A 1 103 ? 6.346 -5.659 -2.521 1.00 93.12 103 LEU A N 1
ATOM 794 C CA . LEU A 1 103 ? 6.076 -6.418 -3.745 1.00 93.12 103 LEU A CA 1
ATOM 795 C C . LEU A 1 103 ? 5.396 -7.765 -3.459 1.00 93.12 103 LEU A C 1
ATOM 797 O O . LEU A 1 103 ? 4.463 -8.111 -4.177 1.00 93.12 103 LEU A O 1
ATOM 801 N N . GLU A 1 104 ? 5.772 -8.478 -2.389 1.00 90.62 104 GLU A N 1
ATOM 802 C CA . GLU A 1 104 ? 5.057 -9.683 -1.920 1.00 90.62 104 GLU A CA 1
ATOM 803 C C . GLU A 1 104 ? 3.581 -9.375 -1.662 1.00 90.62 104 GLU A C 1
ATOM 805 O O . GLU A 1 104 ? 2.692 -10.069 -2.153 1.00 90.62 104 GLU A O 1
ATOM 810 N N . THR A 1 105 ? 3.318 -8.283 -0.942 1.00 90.12 105 THR A N 1
ATOM 811 C CA . THR A 1 105 ? 1.957 -7.869 -0.584 1.00 90.12 105 THR A CA 1
ATOM 812 C C . THR A 1 105 ? 1.155 -7.450 -1.820 1.00 90.12 105 THR A C 1
ATOM 814 O O . THR A 1 105 ? -0.019 -7.802 -1.955 1.00 90.12 105 THR A O 1
ATOM 817 N N . GLN A 1 106 ? 1.770 -6.728 -2.760 1.00 93.12 106 GLN A N 1
ATOM 818 C CA . GLN A 1 106 ? 1.138 -6.377 -4.031 1.00 93.12 106 GLN A CA 1
ATOM 819 C C . GLN A 1 106 ? 0.797 -7.642 -4.834 1.00 93.12 106 GLN A C 1
ATOM 821 O O . GLN A 1 106 ? -0.359 -7.843 -5.194 1.00 93.12 106 GLN A O 1
ATOM 826 N N . ILE A 1 107 ? 1.734 -8.567 -5.035 1.00 90.50 107 ILE A N 1
ATOM 827 C CA . ILE A 1 107 ? 1.449 -9.808 -5.772 1.00 90.50 107 ILE A CA 1
ATOM 828 C C . ILE A 1 107 ? 0.347 -10.629 -5.090 1.00 90.50 107 ILE A C 1
ATOM 830 O O . ILE A 1 107 ? -0.610 -11.021 -5.757 1.00 90.50 107 ILE A O 1
ATOM 834 N N . ALA A 1 108 ? 0.403 -10.796 -3.765 1.00 88.88 108 ALA A N 1
ATOM 835 C CA . ALA A 1 108 ? -0.623 -11.504 -2.995 1.00 88.88 108 ALA A CA 1
ATOM 836 C C . ALA A 1 108 ? -2.020 -10.860 -3.093 1.00 88.88 108 ALA A C 1
ATOM 838 O O . ALA A 1 108 ? -3.030 -11.525 -2.877 1.00 88.88 108 ALA A O 1
ATOM 839 N N . THR A 1 109 ? -2.088 -9.573 -3.443 1.00 88.62 109 THR A N 1
ATOM 840 C CA . THR A 1 109 ? -3.336 -8.820 -3.650 1.00 88.62 109 THR A CA 1
ATOM 841 C C . THR A 1 109 ? -3.703 -8.646 -5.130 1.00 88.62 109 THR A C 1
ATOM 843 O O . THR A 1 109 ? -4.579 -7.846 -5.457 1.00 88.62 109 THR A O 1
ATOM 846 N N . GLY A 1 110 ? -3.067 -9.407 -6.030 1.00 88.50 110 GLY A N 1
ATOM 847 C CA . GLY A 1 110 ? -3.474 -9.547 -7.433 1.00 88.50 110 GLY A CA 1
ATOM 848 C C . GLY A 1 110 ? -2.525 -8.950 -8.474 1.00 88.50 110 GLY A C 1
ATOM 849 O O . GLY A 1 110 ? -2.910 -8.858 -9.635 1.00 88.50 110 GLY A O 1
ATOM 850 N N . GLY A 1 111 ? -1.321 -8.505 -8.097 1.00 92.00 111 GLY A N 1
ATOM 851 C CA . GLY A 1 111 ? -0.302 -8.057 -9.061 1.00 92.00 111 GLY A CA 1
ATOM 852 C C . GLY A 1 111 ? 0.459 -6.799 -8.648 1.00 92.00 111 GLY A C 1
ATOM 853 O O . GLY A 1 111 ? 0.158 -6.194 -7.623 1.00 92.00 111 GLY A O 1
ATOM 854 N N . VAL A 1 112 ? 1.439 -6.402 -9.458 1.00 95.19 112 VAL A N 1
ATOM 855 C CA . VAL A 1 112 ? 2.317 -5.243 -9.218 1.00 95.19 112 VAL A CA 1
ATOM 856 C C . VAL A 1 112 ? 1.597 -3.949 -9.588 1.00 95.19 112 VAL A C 1
ATOM 858 O O . VAL A 1 112 ? 0.842 -3.909 -10.557 1.00 95.19 112 VAL A O 1
ATOM 861 N N . ILE A 1 113 ? 1.821 -2.877 -8.830 1.00 96.31 113 ILE A N 1
ATOM 862 C CA . ILE A 1 113 ? 1.223 -1.572 -9.129 1.00 96.31 113 ILE A CA 1
ATOM 863 C C . ILE A 1 113 ? 2.123 -0.774 -10.080 1.00 96.31 113 ILE A C 1
ATOM 865 O O . ILE A 1 113 ? 3.303 -0.552 -9.806 1.00 96.31 113 ILE A O 1
ATOM 869 N N . ASP A 1 114 ? 1.537 -0.300 -11.180 1.00 96.69 114 ASP A N 1
ATOM 870 C CA . ASP A 1 114 ? 2.123 0.717 -12.048 1.00 96.69 114 ASP A CA 1
ATOM 871 C C . ASP A 1 114 ? 1.666 2.111 -11.581 1.00 96.69 114 ASP A C 1
ATOM 873 O O . ASP A 1 114 ? 0.493 2.461 -11.757 1.00 96.69 114 ASP A O 1
ATOM 877 N N . PRO A 1 115 ? 2.563 2.937 -11.014 1.00 95.31 115 PRO A N 1
ATOM 878 C CA . PRO A 1 115 ? 2.188 4.244 -10.483 1.00 95.31 115 PRO A CA 1
ATOM 879 C C . PRO A 1 115 ? 1.925 5.302 -11.563 1.00 95.31 115 PRO A C 1
ATOM 881 O O . PRO A 1 115 ? 1.307 6.328 -11.276 1.00 95.31 115 PRO A O 1
ATOM 884 N N . VAL A 1 116 ? 2.397 5.097 -12.798 1.00 94.56 116 VAL A N 1
ATOM 885 C CA . VAL A 1 116 ? 2.176 6.031 -13.913 1.00 94.56 116 VAL A CA 1
ATOM 886 C C . VAL A 1 116 ? 0.782 5.827 -14.487 1.00 94.56 116 VAL A C 1
ATOM 888 O O . VAL A 1 116 ? 0.070 6.797 -14.735 1.00 94.56 116 VAL A O 1
ATOM 891 N N . ARG A 1 117 ? 0.387 4.566 -14.679 1.00 93.06 117 ARG A N 1
ATOM 892 C CA . ARG A 1 117 ? -0.939 4.204 -15.199 1.00 93.06 117 ARG A CA 1
ATOM 893 C C . ARG A 1 117 ? -2.006 4.117 -14.107 1.00 93.06 117 ARG A C 1
ATOM 895 O O . ARG A 1 117 ? -3.187 4.080 -14.430 1.00 93.06 117 ARG A O 1
ATOM 902 N N . SER A 1 118 ? -1.593 4.068 -12.840 1.00 91.75 118 SER A N 1
ATOM 903 C CA . SER A 1 118 ? -2.466 3.861 -11.677 1.00 91.75 118 SER A CA 1
ATOM 904 C C . SER A 1 118 ? -3.312 2.588 -11.796 1.00 91.75 118 SER A C 1
ATOM 906 O O . SER A 1 118 ? -4.482 2.560 -11.417 1.00 91.75 118 SER A O 1
ATOM 908 N N . VAL A 1 119 ? -2.710 1.521 -12.329 1.00 93.69 119 VAL A N 1
ATOM 909 C CA . VAL A 1 119 ? -3.351 0.209 -12.494 1.00 93.69 119 VAL A CA 1
ATOM 910 C C . VAL A 1 119 ? -2.505 -0.891 -11.876 1.00 93.69 119 VAL A C 1
ATOM 912 O O . VAL A 1 119 ? -1.284 -0.786 -11.754 1.00 93.69 119 VAL A O 1
ATOM 915 N N . ARG A 1 120 ? -3.180 -1.975 -11.504 1.00 95.00 120 ARG A N 1
ATOM 916 C CA . ARG A 1 120 ? -2.547 -3.215 -11.075 1.00 95.00 120 ARG A CA 1
ATOM 917 C C . ARG A 1 120 ? -2.326 -4.111 -12.287 1.00 95.00 120 ARG A C 1
ATOM 919 O O . ARG A 1 120 ? -3.241 -4.302 -13.084 1.00 95.00 120 ARG A O 1
ATOM 926 N N . ILE A 1 121 ? -1.117 -4.638 -12.411 1.00 94.94 121 ILE A N 1
ATOM 927 C CA . ILE A 1 121 ? -0.655 -5.407 -13.562 1.00 94.94 121 ILE A CA 1
ATOM 928 C C . ILE A 1 121 ? -0.270 -6.820 -13.096 1.00 94.94 121 ILE A C 1
ATOM 930 O O . ILE A 1 121 ? 0.432 -6.950 -12.086 1.00 94.94 121 ILE A O 1
ATOM 934 N N . PRO A 1 122 ? -0.704 -7.881 -13.805 1.00 93.75 122 PRO A N 1
ATOM 935 C CA . PRO A 1 122 ? -0.260 -9.246 -13.539 1.00 93.75 122 PRO A CA 1
ATOM 936 C C . PRO A 1 122 ? 1.273 -9.357 -13.509 1.00 93.75 122 PRO A C 1
ATOM 938 O O . PRO A 1 122 ? 1.934 -8.676 -14.300 1.00 93.75 122 PRO A O 1
ATOM 941 N N . PRO A 1 123 ? 1.861 -10.184 -12.626 1.00 90.88 123 PRO A N 1
ATOM 942 C CA . PRO A 1 123 ? 3.314 -10.267 -12.475 1.00 90.88 123 PRO A CA 1
ATOM 943 C C . PRO A 1 123 ? 4.068 -10.554 -13.779 1.00 90.88 123 PRO A C 1
ATOM 945 O O . PRO A 1 123 ? 5.135 -9.989 -14.001 1.00 90.88 123 PRO A O 1
ATOM 948 N N . GLU A 1 124 ? 3.498 -11.369 -14.665 1.00 89.25 124 GLU A N 1
ATOM 949 C CA . GLU A 1 124 ? 4.087 -11.742 -15.953 1.00 89.25 124 GLU A CA 1
ATOM 950 C C . GLU A 1 124 ? 4.229 -10.515 -16.867 1.00 89.25 124 GLU A C 1
ATOM 952 O O . GLU A 1 124 ? 5.304 -10.248 -17.400 1.00 89.25 124 GLU A O 1
ATOM 957 N N . ILE A 1 125 ? 3.174 -9.699 -16.958 1.00 93.50 125 ILE A N 1
ATOM 958 C CA . ILE A 1 125 ? 3.173 -8.451 -17.736 1.00 93.50 125 ILE A CA 1
ATOM 959 C C . ILE A 1 125 ? 4.065 -7.398 -17.058 1.00 93.50 125 ILE A C 1
ATOM 961 O O . ILE A 1 125 ? 4.744 -6.616 -17.723 1.00 93.50 125 ILE A O 1
ATOM 965 N N . ALA A 1 126 ? 4.116 -7.377 -15.722 1.00 94.56 126 ALA A N 1
ATOM 966 C CA . ALA A 1 126 ? 4.984 -6.465 -14.981 1.00 94.56 126 ALA A CA 1
ATOM 967 C C . ALA A 1 126 ? 6.476 -6.702 -15.283 1.00 94.56 126 ALA A C 1
ATOM 969 O O . ALA A 1 126 ? 7.245 -5.738 -15.293 1.00 94.56 126 ALA A O 1
ATOM 970 N N . VAL A 1 127 ? 6.881 -7.946 -15.572 1.00 93.50 127 VAL A N 1
ATOM 971 C CA . VAL A 1 127 ? 8.244 -8.266 -16.028 1.00 93.50 127 VAL A CA 1
ATOM 972 C C . VAL A 1 127 ? 8.522 -7.664 -17.405 1.00 93.50 127 VAL A C 1
ATOM 974 O O . VAL A 1 127 ? 9.555 -7.021 -17.583 1.00 93.50 127 VAL A O 1
ATOM 977 N N . GLU A 1 128 ? 7.600 -7.807 -18.359 1.00 93.00 128 GLU A N 1
ATOM 978 C CA . GLU A 1 128 ? 7.742 -7.237 -19.709 1.00 93.00 128 GLU A CA 1
ATOM 979 C C . GLU A 1 128 ? 7.850 -5.704 -19.686 1.00 93.00 128 GLU A C 1
ATOM 981 O O . GLU A 1 128 ? 8.603 -5.111 -20.457 1.00 93.00 128 GLU A O 1
ATOM 986 N N . LEU A 1 129 ? 7.143 -5.057 -18.755 1.00 93.69 129 LEU A N 1
ATOM 987 C CA . LEU A 1 129 ? 7.162 -3.604 -18.563 1.00 93.69 129 LEU A CA 1
ATOM 988 C C . LEU A 1 129 ? 8.336 -3.102 -17.703 1.00 93.69 129 LEU A C 1
ATOM 990 O O . LEU A 1 129 ? 8.446 -1.896 -17.464 1.00 93.69 129 LEU A O 1
ATOM 994 N N . GLY A 1 130 ? 9.200 -3.993 -17.204 1.00 93.44 130 GLY A N 1
ATOM 995 C CA . GLY A 1 130 ? 10.325 -3.634 -16.334 1.00 93.44 130 GLY A CA 1
ATOM 996 C C . GLY A 1 130 ? 9.908 -3.083 -14.963 1.00 93.44 130 GLY A C 1
ATOM 997 O O . GLY A 1 130 ? 10.674 -2.358 -14.324 1.00 93.44 130 GLY A O 1
ATOM 998 N N . LEU A 1 131 ? 8.688 -3.397 -14.515 1.00 94.12 131 LEU A N 1
ATOM 999 C CA . LEU A 1 131 ? 8.164 -3.083 -13.177 1.00 94.12 131 LEU A CA 1
ATOM 1000 C C . LEU A 1 131 ? 8.432 -4.212 -12.170 1.00 94.12 131 LEU A C 1
ATOM 1002 O O . LEU A 1 131 ? 8.144 -4.073 -10.985 1.00 94.12 131 LEU A O 1
ATOM 1006 N N . LEU A 1 132 ? 8.972 -5.328 -12.650 1.00 93.00 132 LEU A N 1
ATOM 1007 C CA . LEU A 1 132 ? 9.467 -6.463 -11.887 1.00 93.00 132 LEU A CA 1
ATOM 1008 C C . LEU A 1 132 ? 10.565 -7.143 -12.722 1.00 93.00 132 LEU A C 1
ATOM 1010 O O . LEU A 1 132 ? 10.656 -6.915 -13.927 1.00 93.00 132 LEU A O 1
ATOM 1014 N N . ASN A 1 133 ? 11.392 -7.999 -12.123 1.00 89.50 133 ASN A N 1
ATOM 1015 C CA . ASN A 1 133 ? 12.261 -8.898 -12.884 1.00 89.50 133 ASN A CA 1
ATOM 1016 C C . ASN A 1 133 ? 11.984 -10.368 -12.541 1.00 89.50 133 ASN A C 1
ATOM 1018 O O . ASN A 1 133 ? 11.445 -10.692 -11.481 1.00 89.50 133 ASN A O 1
ATOM 1022 N N . ASN A 1 134 ? 12.385 -11.269 -13.441 1.00 83.81 134 ASN A N 1
ATOM 1023 C CA . ASN A 1 134 ? 12.174 -12.712 -13.283 1.00 83.81 134 ASN A CA 1
ATOM 1024 C C . ASN A 1 134 ? 12.822 -13.281 -12.016 1.00 83.81 134 ASN A C 1
ATOM 1026 O O . ASN A 1 134 ? 12.285 -14.197 -11.399 1.00 83.81 134 ASN A O 1
ATOM 1030 N N . THR A 1 135 ? 13.979 -12.751 -11.624 1.00 81.62 135 THR A N 1
ATOM 1031 C CA . THR A 1 135 ? 14.690 -13.174 -10.415 1.00 81.62 135 THR A CA 1
ATOM 1032 C C . THR A 1 135 ? 13.857 -12.889 -9.169 1.00 81.62 135 THR A C 1
ATOM 1034 O O . THR A 1 135 ? 13.655 -13.767 -8.337 1.00 81.62 135 THR A O 1
ATOM 1037 N N . MET A 1 136 ? 13.325 -11.676 -9.061 1.00 78.31 136 MET A N 1
ATOM 1038 C CA . MET A 1 136 ? 12.493 -11.243 -7.954 1.00 78.31 136 MET A CA 1
ATOM 1039 C C . MET A 1 136 ? 11.165 -11.988 -7.964 1.00 78.31 136 MET A C 1
ATOM 1041 O O . MET A 1 136 ? 10.792 -12.508 -6.925 1.00 78.31 136 MET A O 1
ATOM 1045 N N . LEU A 1 137 ? 10.516 -12.154 -9.121 1.00 79.88 137 LEU A N 1
ATOM 1046 C CA . LEU A 1 137 ? 9.299 -12.962 -9.232 1.00 79.88 137 LEU A CA 1
ATOM 1047 C C . LEU A 1 137 ? 9.501 -14.384 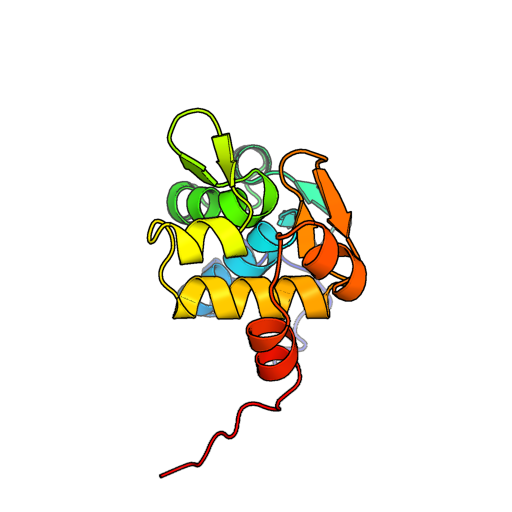-8.677 1.00 79.88 137 LEU A C 1
ATOM 1049 O O . LEU A 1 137 ? 8.714 -14.835 -7.852 1.00 79.88 137 LEU A O 1
ATOM 1053 N N . LYS A 1 138 ? 10.601 -15.058 -9.039 1.00 78.69 138 LYS A N 1
ATOM 1054 C CA . LYS A 1 138 ? 10.941 -16.388 -8.501 1.00 78.69 138 LYS A CA 1
ATOM 1055 C C . LYS A 1 138 ? 11.134 -16.375 -6.982 1.00 78.69 138 LYS A C 1
ATOM 1057 O O . LYS A 1 138 ? 10.555 -17.213 -6.300 1.00 78.69 138 LYS A O 1
ATOM 1062 N N . TYR A 1 139 ? 11.866 -15.398 -6.444 1.00 72.25 139 TYR A N 1
ATOM 1063 C CA . TYR A 1 139 ? 12.072 -15.264 -4.995 1.00 72.25 139 TYR A CA 1
ATOM 1064 C C . TYR A 1 139 ? 10.798 -14.952 -4.200 1.00 72.25 139 TYR A C 1
ATOM 1066 O O . TYR A 1 139 ? 10.775 -15.192 -2.996 1.00 72.25 139 TYR A O 1
ATOM 1074 N N . LEU A 1 140 ? 9.770 -14.386 -4.839 1.00 67.44 140 LEU A N 1
ATOM 1075 C CA . LEU A 1 140 ? 8.470 -14.114 -4.216 1.00 67.44 140 LEU A CA 1
ATOM 1076 C C . LEU A 1 140 ? 7.577 -15.371 -4.188 1.00 67.44 140 LEU A C 1
ATOM 1078 O O . LEU A 1 140 ? 6.669 -15.453 -3.366 1.00 67.44 140 LEU A O 1
ATOM 1082 N N . HIS A 1 141 ? 7.838 -16.353 -5.060 1.00 65.75 141 HIS A N 1
ATOM 1083 C CA . HIS A 1 141 ? 7.156 -17.654 -5.070 1.00 65.75 141 HIS A CA 1
ATOM 1084 C C . HIS A 1 141 ? 7.816 -18.702 -4.169 1.00 65.75 141 HIS A C 1
ATOM 1086 O O . HIS A 1 141 ? 7.181 -19.702 -3.828 1.00 65.75 141 HIS A O 1
ATOM 1092 N N . GLU A 1 142 ? 9.072 -18.500 -3.776 1.00 61.84 142 GLU A N 1
ATOM 1093 C CA . GLU A 1 142 ? 9.722 -19.363 -2.798 1.00 61.84 142 GLU A CA 1
ATOM 1094 C C . GLU A 1 142 ? 9.110 -19.103 -1.411 1.00 61.84 142 GLU A C 1
ATOM 1096 O O . GLU A 1 142 ? 9.190 -17.974 -0.914 1.00 61.84 142 GLU A O 1
ATOM 1101 N N . PRO A 1 143 ? 8.497 -20.110 -0.752 1.00 53.72 143 PRO A N 1
ATOM 1102 C CA . PRO A 1 143 ? 8.060 -19.947 0.625 1.00 53.72 143 PRO A CA 1
ATOM 1103 C C . PRO A 1 143 ? 9.274 -19.536 1.451 1.00 53.72 143 PRO A C 1
ATOM 1105 O O . PRO A 1 143 ? 10.350 -20.122 1.303 1.00 53.72 143 PRO A O 1
ATOM 1108 N N . SER A 1 144 ? 9.117 -18.517 2.298 1.00 52.25 144 SER A N 1
ATOM 1109 C CA . SER A 1 144 ? 10.194 -18.057 3.165 1.00 52.25 144 SER A CA 1
ATOM 1110 C C . SER A 1 144 ? 10.728 -19.259 3.942 1.00 52.25 144 SER A C 1
ATOM 1112 O O . SER A 1 144 ? 10.066 -19.804 4.824 1.00 52.25 144 SER A O 1
ATOM 1114 N N . SER A 1 145 ? 11.924 -19.726 3.566 1.00 48.56 145 SER A N 1
ATOM 1115 C CA . SER A 1 145 ? 12.654 -20.761 4.287 1.00 48.56 145 SER A CA 1
ATOM 1116 C C . SER A 1 145 ? 13.069 -20.159 5.622 1.00 48.56 145 SER A C 1
ATOM 1118 O O . SER A 1 145 ? 14.212 -19.747 5.819 1.00 48.56 145 SER A O 1
ATOM 1120 N N . ASN A 1 146 ? 12.118 -20.091 6.546 1.00 41.81 146 ASN A N 1
ATOM 1121 C CA . ASN A 1 146 ? 12.343 -19.754 7.931 1.00 41.81 146 ASN A CA 1
ATOM 1122 C C . ASN A 1 146 ? 13.006 -20.983 8.564 1.00 41.81 146 ASN A C 1
ATOM 1124 O O . ASN A 1 146 ? 12.371 -21.786 9.250 1.00 41.81 146 ASN A O 1
ATOM 1128 N N . LYS A 1 147 ? 14.298 -21.180 8.275 1.00 38.88 147 LYS A N 1
ATOM 1129 C CA . LYS A 1 147 ? 15.131 -22.041 9.105 1.00 38.88 147 LYS A CA 1
ATOM 1130 C C . LYS A 1 147 ? 15.232 -21.336 10.450 1.00 38.88 147 LYS A C 1
ATOM 1132 O O . LYS A 1 147 ? 16.006 -20.399 10.608 1.00 38.88 147 LYS A O 1
ATOM 1137 N N . LYS A 1 148 ? 14.395 -21.781 11.391 1.00 40.66 148 LYS A N 1
ATOM 1138 C CA . LYS A 1 148 ? 14.668 -21.635 12.818 1.00 40.66 148 LYS A CA 1
ATOM 1139 C C . LYS A 1 148 ? 16.089 -22.148 13.040 1.00 40.66 148 LYS A C 1
ATOM 1141 O O . LYS A 1 148 ? 16.351 -23.318 12.761 1.00 40.66 148 LYS A O 1
ATOM 1146 N N . SER A 1 149 ? 16.970 -21.267 13.488 1.00 35.66 149 SER A N 1
ATOM 1147 C CA . SER A 1 149 ? 18.239 -21.629 14.102 1.00 35.66 149 SER A CA 1
ATOM 1148 C C . SER A 1 149 ? 18.271 -21.013 15.485 1.00 35.66 149 SER A C 1
ATOM 1150 O O . SER A 1 149 ? 17.759 -19.878 15.615 1.00 35.66 149 SER A O 1
#

pLDDT: mean 88.02, std 14.02, range [35.09, 97.56]

Radius of gyration: 16.72 Å; chains: 1; bounding box: 38×36×43 Å

Foldseek 3Di:
DPPPDPDDAALQVCCVVVVDPPVVSLVVLLLVLLQPFRADRVPRDGHHLVVCCVVVSDPPVSSVVSVVSNCQQQADDDPNDGAHLQRCVVVVVDPPVRSLVSQLSNVVVPAGHDNVVSDGDHPVVCCVVVNDHPVSVVVSPDDPPPPDD

InterPro domains:
  IPR001101 Plectin repeat [PF00681] (28-66)
  IPR001101 Plectin repeat [PF00681] (103-136)
  IPR001101 Plectin repeat [SM00250] (26-63)
  IPR001101 Plectin repeat [SM00250] (64-99)
  IPR001101 Plectin repeat [SM00250] (100-137)
  IPR035915 Plakin repeat superfamily [G3DSA:3.90.1290.10] (1-149)
  IPR035915 Plakin repeat superfamily [SSF75399] (3-145)
  IPR043197 Plakin [PTHR23169] (6-148)

Organism: NCBI:txid1970185